Protein AF-A0A831WCE1-F1 (afdb_monomer)

Mean predicted aligned error: 5.36 Å

Sequence (99 aa):
MRLAFFSKLQNIADESVLHGHLEALGIPVDEVEAEISNGNAYAALSLDMDDHRNRMIEGSPTWIMNEGRQRLYGNVGYRAIAANIQELLEREVDLPDWC

Organism: NCBI:txid1076588

Solvent-accessible surface area (backbone atoms only — not comparable to full-atom values): 6135 Å² total; per-residue (Å²): 107,70,59,42,42,79,72,64,69,42,63,75,88,39,65,71,54,47,46,56,52,32,54,76,70,73,42,65,57,69,61,52,50,52,42,49,72,71,42,53,51,56,53,53,52,51,51,50,56,50,49,41,56,77,65,66,60,88,62,76,54,63,47,73,40,78,95,66,78,38,75,51,73,45,96,68,56,66,70,63,55,50,52,54,52,48,52,68,72,69,57,61,93,85,63,62,100,84,117

Structure (mmCIF, N/CA/C/O backbone):
data_AF-A0A831WCE1-F1
#
_entry.id   AF-A0A831WCE1-F1
#
loop_
_atom_site.group_PDB
_atom_site.id
_atom_site.type_symbol
_atom_site.label_atom_id
_atom_site.label_alt_id
_atom_site.label_comp_id
_atom_site.label_asym_id
_atom_site.label_entity_id
_atom_site.label_seq_id
_atom_site.pdbx_PDB_ins_code
_atom_site.Cartn_x
_atom_site.Cartn_y
_atom_site.Cartn_z
_atom_site.occupancy
_atom_site.B_iso_or_equiv
_atom_site.auth_seq_id
_atom_site.auth_comp_id
_atom_site.auth_asym_id
_atom_site.auth_atom_id
_atom_site.pdbx_PDB_model_num
ATOM 1 N N . MET 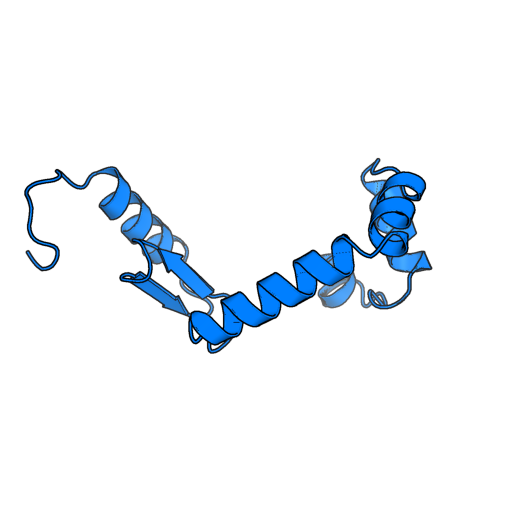A 1 1 ? -11.905 -0.523 2.382 1.00 92.81 1 MET A N 1
ATOM 2 C CA . MET A 1 1 ? -11.423 0.879 2.452 1.00 92.81 1 MET A CA 1
ATOM 3 C C . MET A 1 1 ? -11.793 1.748 1.254 1.00 92.81 1 MET A C 1
ATOM 5 O O . MET A 1 1 ? -12.628 2.621 1.427 1.00 92.81 1 MET A O 1
ATOM 9 N N . ARG A 1 2 ? -11.270 1.534 0.034 1.00 95.19 2 ARG A N 1
ATOM 10 C CA . ARG A 1 2 ? -11.558 2.436 -1.111 1.00 95.19 2 ARG A CA 1
ATOM 11 C C . ARG A 1 2 ? -13.054 2.677 -1.372 1.00 95.19 2 ARG A C 1
ATOM 13 O O . ARG A 1 2 ? -13.456 3.820 -1.533 1.00 95.19 2 ARG A O 1
ATOM 20 N N . LEU A 1 3 ? -13.882 1.627 -1.344 1.00 96.44 3 LEU A N 1
ATOM 21 C CA . LEU A 1 3 ? -15.339 1.766 -1.500 1.00 96.44 3 LEU A CA 1
ATOM 22 C C . LEU A 1 3 ? -15.988 2.572 -0.362 1.00 96.44 3 LEU A C 1
ATOM 24 O O . LEU A 1 3 ? -16.914 3.335 -0.613 1.00 96.44 3 LEU A O 1
ATOM 28 N N . ALA A 1 4 ? -15.494 2.424 0.871 1.00 96.56 4 ALA A N 1
ATOM 29 C CA . ALA A 1 4 ? -15.984 3.169 2.029 1.00 96.56 4 ALA A CA 1
ATOM 30 C C . ALA A 1 4 ? -15.811 4.680 1.824 1.00 96.56 4 ALA A C 1
ATOM 32 O O . ALA A 1 4 ? -16.757 5.436 2.007 1.00 96.56 4 ALA A O 1
ATOM 33 N N . PHE A 1 5 ? -14.637 5.094 1.347 1.00 97.56 5 PHE A N 1
ATOM 34 C CA . PHE A 1 5 ? -14.333 6.496 1.078 1.00 97.56 5 PHE A CA 1
ATOM 35 C C . PHE A 1 5 ? -15.010 7.016 -0.200 1.00 97.56 5 PHE A C 1
ATOM 37 O O . PHE A 1 5 ? -15.824 7.931 -0.142 1.00 97.56 5 PHE A O 1
ATOM 44 N N . PHE A 1 6 ? -14.726 6.408 -1.357 1.00 97.00 6 PHE A N 1
ATOM 45 C CA . PHE A 1 6 ? -15.121 6.966 -2.657 1.00 97.00 6 PHE A CA 1
ATOM 46 C C . PHE A 1 6 ? -16.589 6.741 -3.028 1.00 97.00 6 PHE A C 1
ATOM 48 O O . PHE A 1 6 ? -17.141 7.522 -3.794 1.00 97.00 6 PHE A O 1
ATOM 55 N N . SER A 1 7 ? -17.216 5.668 -2.536 1.00 97.94 7 SER A N 1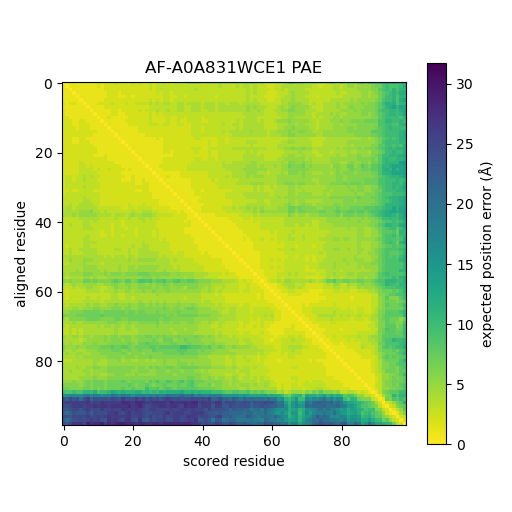
ATOM 56 C CA . SER A 1 7 ? -18.603 5.333 -2.891 1.00 97.94 7 SER A CA 1
ATOM 57 C C . SER A 1 7 ? -19.575 5.576 -1.744 1.00 97.94 7 SER A C 1
ATOM 59 O O . SER A 1 7 ? -20.686 6.035 -1.992 1.00 97.94 7 SER A O 1
ATOM 61 N N . LYS A 1 8 ? -19.177 5.268 -0.505 1.00 97.25 8 LYS A N 1
ATOM 62 C CA . LYS A 1 8 ? -20.053 5.370 0.671 1.00 97.25 8 LYS A CA 1
ATOM 63 C C . LYS A 1 8 ? -19.854 6.653 1.483 1.00 97.25 8 LYS A C 1
ATOM 65 O O . LYS A 1 8 ? -20.583 6.846 2.448 1.00 97.25 8 LYS A O 1
ATOM 70 N N . LEU A 1 9 ? -18.896 7.508 1.106 1.00 97.38 9 LEU A N 1
ATOM 71 C CA . LEU A 1 9 ? -18.589 8.785 1.768 1.00 97.38 9 LEU A CA 1
ATOM 72 C C . LEU A 1 9 ? -18.326 8.656 3.280 1.00 97.38 9 LEU A C 1
ATOM 74 O O . LEU A 1 9 ? -18.598 9.571 4.053 1.00 97.38 9 LEU A O 1
ATOM 78 N N . GLN A 1 10 ? -17.807 7.508 3.716 1.00 97.94 10 GLN A N 1
ATOM 79 C CA . GLN A 1 10 ? -17.440 7.289 5.111 1.00 97.94 10 GLN A CA 1
ATOM 80 C C . GLN A 1 10 ? -16.115 7.992 5.421 1.00 97.94 10 GLN A C 1
ATOM 82 O O . GLN A 1 10 ? -15.186 7.974 4.605 1.00 97.94 10 GLN A O 1
ATOM 87 N N . ASN A 1 11 ? -16.004 8.560 6.624 1.00 97.75 11 ASN A N 1
ATOM 88 C CA . ASN A 1 11 ? -14.753 9.126 7.112 1.00 97.75 11 ASN A CA 1
ATOM 89 C C . ASN A 1 11 ? -13.781 8.002 7.499 1.00 97.75 11 ASN A C 1
ATOM 91 O O . ASN A 1 11 ? -13.795 7.524 8.625 1.00 97.75 11 ASN A O 1
ATOM 95 N N . ILE A 1 12 ? -12.929 7.581 6.566 1.00 96.62 12 ILE A N 1
ATOM 96 C CA . ILE A 1 12 ? -11.928 6.531 6.818 1.00 96.62 12 ILE A CA 1
ATOM 97 C C . ILE A 1 12 ? -10.723 7.008 7.648 1.00 96.62 12 ILE A C 1
ATOM 99 O O . ILE A 1 12 ? -9.813 6.221 7.872 1.00 96.62 12 ILE A O 1
ATOM 103 N N . ALA A 1 13 ? -10.689 8.277 8.068 1.00 95.81 13 ALA A N 1
ATOM 104 C CA . ALA A 1 13 ? -9.732 8.761 9.064 1.00 95.81 13 ALA A CA 1
ATOM 105 C C . ALA A 1 13 ? -10.251 8.591 10.506 1.00 95.81 13 ALA A C 1
ATOM 107 O O . ALA A 1 13 ? -9.523 8.880 11.449 1.00 95.81 13 ALA A O 1
ATOM 108 N N . ASP A 1 14 ? -11.505 8.158 10.677 1.00 97.50 14 ASP A N 1
ATOM 109 C CA . 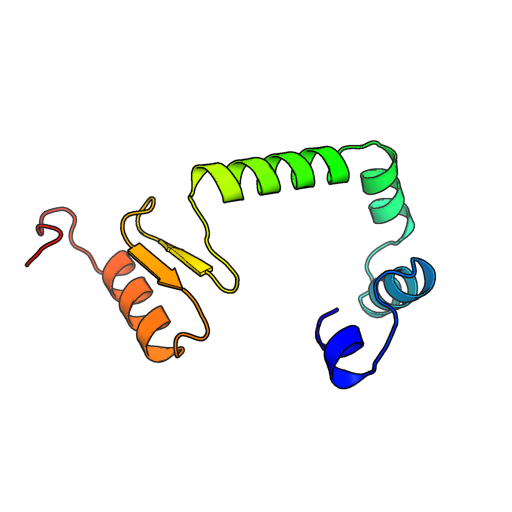ASP A 1 14 ? -12.099 7.842 11.973 1.00 97.50 14 ASP A CA 1
ATOM 110 C C . ASP A 1 14 ? -11.821 6.379 12.339 1.00 97.50 14 ASP A C 1
ATOM 112 O O . ASP A 1 14 ? -12.142 5.457 11.584 1.00 97.50 14 ASP A O 1
ATOM 116 N N . GLU A 1 15 ? -11.240 6.174 13.515 1.00 95.19 15 GLU A N 1
ATOM 117 C CA . GLU A 1 15 ? -10.893 4.865 14.063 1.00 95.19 15 GLU A CA 1
ATOM 118 C C . GLU A 1 15 ? -12.114 3.944 14.195 1.00 95.19 15 GLU A C 1
ATOM 120 O O . GLU A 1 15 ? -12.064 2.787 13.782 1.00 95.19 15 GLU A O 1
ATOM 125 N N . SER A 1 16 ? -13.258 4.470 14.642 1.00 96.69 16 SER A N 1
ATOM 126 C CA . SER A 1 16 ? -14.488 3.681 14.789 1.00 96.69 16 SER A CA 1
ATOM 127 C C . SER A 1 16 ? -14.997 3.147 13.447 1.00 96.69 16 SER A C 1
ATOM 129 O O . SER A 1 16 ? -15.487 2.018 13.353 1.00 96.69 16 SER A O 1
ATOM 131 N N . VAL A 1 17 ? -14.831 3.933 12.377 1.00 97.50 17 VAL A N 1
ATOM 132 C CA . VAL A 1 17 ? -15.163 3.510 11.014 1.00 97.50 17 VAL A CA 1
ATOM 133 C C . VAL A 1 17 ? -14.217 2.398 10.582 1.00 97.50 17 VAL A C 1
ATOM 135 O O . VAL A 1 17 ? -14.679 1.397 10.034 1.00 97.50 17 VAL A O 1
ATOM 138 N N . LEU A 1 18 ? -12.913 2.545 10.824 1.00 96.19 18 LEU A N 1
ATOM 139 C CA . LEU A 1 18 ? -11.912 1.531 10.487 1.00 96.19 18 LEU A CA 1
ATOM 140 C C . LEU A 1 18 ? -12.165 0.214 11.233 1.00 96.19 18 LEU A C 1
ATOM 142 O O . LEU A 1 18 ?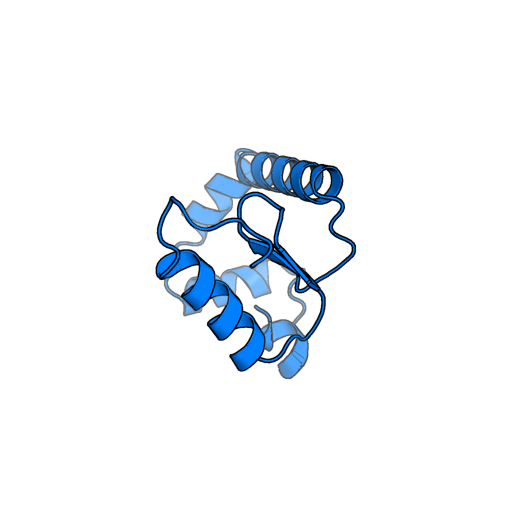 -12.194 -0.832 10.582 1.00 96.19 18 LEU A O 1
ATOM 146 N N . HIS A 1 19 ? -12.439 0.261 12.539 1.00 97.38 19 HIS A N 1
ATOM 147 C CA . HIS A 1 19 ? -12.733 -0.919 13.362 1.00 97.38 19 HIS A CA 1
ATOM 148 C C . HIS A 1 19 ? -13.972 -1.658 12.865 1.00 97.38 19 HIS A C 1
ATOM 150 O O . HIS A 1 19 ? -13.898 -2.860 12.622 1.00 97.38 19 HIS A O 1
ATOM 156 N N . GLY A 1 20 ? -15.059 -0.944 12.555 1.00 97.31 20 GLY A N 1
ATOM 157 C CA . GLY A 1 20 ? -16.258 -1.576 11.996 1.00 97.31 20 GLY A CA 1
ATOM 158 C C . GLY A 1 20 ? -16.006 -2.315 10.671 1.00 97.31 20 GLY A C 1
ATOM 159 O O . GLY A 1 20 ? -16.662 -3.314 10.376 1.00 97.31 20 GLY A O 1
ATOM 160 N N . HIS A 1 21 ? -15.037 -1.873 9.856 1.00 96.81 21 HIS A N 1
ATOM 161 C CA . HIS A 1 21 ? -14.631 -2.616 8.653 1.00 96.81 21 HIS A CA 1
ATOM 162 C C . HIS A 1 21 ? -13.719 -3.807 8.959 1.00 96.81 21 HIS A C 1
ATOM 164 O O . HIS A 1 21 ? -13.812 -4.805 8.246 1.00 96.81 21 HIS A O 1
ATOM 170 N N . LEU A 1 22 ? -12.843 -3.717 9.964 1.00 96.75 22 LEU A N 1
ATOM 171 C CA . LEU A 1 22 ? -12.024 -4.849 10.415 1.00 96.75 22 LEU A CA 1
ATOM 172 C C . LEU A 1 22 ? -12.918 -5.973 10.949 1.00 96.75 22 LEU A C 1
ATOM 174 O O . LEU A 1 22 ? -12.814 -7.108 10.483 1.00 96.75 22 LEU A O 1
ATOM 178 N N . GLU A 1 23 ? -13.872 -5.633 11.815 1.00 97.38 23 GLU A N 1
ATOM 179 C CA . GLU A 1 23 ? -14.868 -6.561 12.358 1.00 97.38 23 GLU A CA 1
ATOM 180 C C . GLU A 1 23 ? -15.685 -7.230 11.246 1.00 97.38 23 GLU A C 1
ATOM 182 O O . GLU A 1 23 ? -15.829 -8.452 11.224 1.00 97.38 23 GLU A O 1
ATOM 187 N N . ALA A 1 24 ? -16.165 -6.454 10.268 1.00 96.50 24 ALA A N 1
ATOM 188 C CA . ALA A 1 24 ? -16.924 -6.983 9.133 1.00 96.50 24 ALA A CA 1
ATOM 189 C C . ALA A 1 24 ? -16.113 -7.951 8.247 1.00 96.50 24 ALA A C 1
ATOM 191 O O . ALA A 1 24 ? -16.701 -8.768 7.537 1.00 96.50 24 ALA A O 1
ATOM 192 N N . LEU A 1 25 ? -14.780 -7.854 8.268 1.00 96.38 25 LEU A N 1
ATOM 193 C CA . LEU A 1 25 ? -13.861 -8.759 7.574 1.00 96.38 25 LEU A CA 1
ATOM 194 C C . LEU A 1 25 ? -13.380 -9.921 8.460 1.00 96.38 25 LEU A C 1
ATOM 196 O O . LEU A 1 25 ? -12.657 -10.785 7.965 1.00 96.38 25 LEU A O 1
ATOM 200 N N . GLY A 1 26 ? -13.773 -9.961 9.738 1.00 97.19 26 GLY A N 1
ATOM 201 C CA . GLY A 1 26 ? -13.305 -10.952 10.708 1.00 97.19 26 GLY A CA 1
ATOM 202 C C . GLY A 1 26 ? -11.843 -10.767 11.122 1.00 97.19 26 GLY A C 1
ATOM 203 O O . GLY A 1 26 ? -11.205 -11.733 11.532 1.00 97.19 26 GLY A O 1
ATOM 204 N N . ILE A 1 27 ? -11.298 -9.555 10.981 1.00 97.31 27 ILE A N 1
ATOM 205 C CA . ILE A 1 27 ? -9.935 -9.220 11.402 1.00 97.31 27 ILE A CA 1
ATOM 206 C C . ILE A 1 27 ? -9.983 -8.785 12.877 1.00 97.31 27 ILE A C 1
ATOM 208 O O . ILE A 1 27 ? -10.751 -7.872 13.190 1.00 97.31 27 ILE A O 1
ATOM 212 N N . PRO A 1 28 ? -9.194 -9.397 13.783 1.00 97.62 28 PRO A N 1
ATOM 213 C CA . PRO A 1 28 ? -9.197 -9.036 15.201 1.00 97.62 28 PRO A CA 1
ATOM 214 C C . PRO A 1 28 ? -8.713 -7.597 15.420 1.00 97.62 28 PRO A C 1
ATOM 216 O O . PRO A 1 28 ? -7.550 -7.286 15.164 1.00 97.62 28 PRO A O 1
ATOM 219 N N . VAL A 1 29 ? -9.602 -6.722 15.899 1.00 97.44 29 VAL A N 1
ATOM 220 C CA . VAL A 1 29 ? -9.289 -5.303 16.149 1.00 97.44 29 VAL A CA 1
ATOM 221 C C . VAL A 1 29 ? -8.170 -5.167 17.182 1.00 97.44 29 VAL A C 1
ATOM 223 O O . VAL A 1 29 ? -7.191 -4.476 16.918 1.00 97.44 29 VAL A O 1
ATOM 226 N N . ASP A 1 30 ? -8.250 -5.918 18.283 1.00 97.19 30 ASP A N 1
ATOM 227 C CA . ASP A 1 30 ? -7.265 -5.880 19.371 1.00 97.19 30 ASP A CA 1
ATOM 228 C C . ASP A 1 30 ? -5.832 -6.200 18.898 1.00 97.19 30 ASP A C 1
ATOM 230 O O . ASP A 1 30 ? -4.868 -5.593 19.362 1.00 97.19 30 ASP A O 1
ATOM 234 N N . GLU A 1 31 ? -5.667 -7.136 17.953 1.00 96.38 31 GLU A N 1
ATOM 235 C CA . GLU A 1 31 ? -4.347 -7.480 17.400 1.00 96.38 31 GLU A CA 1
ATOM 236 C C . GLU A 1 31 ? -3.795 -6.358 16.513 1.00 96.38 31 GLU A C 1
ATOM 238 O O . GLU A 1 31 ? -2.602 -6.051 16.558 1.00 96.38 31 GLU A O 1
ATOM 243 N N . VAL A 1 32 ? -4.663 -5.712 15.728 1.00 95.25 32 VAL A N 1
ATOM 244 C CA . VAL A 1 32 ? -4.286 -4.565 14.892 1.00 95.25 32 VAL A CA 1
ATOM 245 C C . VAL A 1 32 ? -3.909 -3.367 15.766 1.00 95.25 32 VAL A C 1
ATOM 247 O O . VAL A 1 32 ? -2.883 -2.731 15.520 1.00 95.25 32 VAL A O 1
ATOM 250 N N . GLU A 1 33 ? -4.683 -3.078 16.813 1.00 95.44 33 GLU A N 1
ATOM 251 C CA . GLU A 1 33 ? -4.372 -2.017 17.777 1.00 95.44 33 GLU A CA 1
ATOM 252 C C . GLU A 1 33 ? -3.055 -2.279 18.515 1.00 95.44 33 GLU A C 1
ATOM 254 O O . GLU A 1 33 ? -2.252 -1.358 18.697 1.00 95.44 33 GLU A O 1
ATOM 259 N N . ALA A 1 34 ? -2.785 -3.527 18.906 1.00 95.62 34 ALA A N 1
ATOM 260 C CA . ALA A 1 34 ? -1.521 -3.904 19.533 1.00 95.62 34 ALA A CA 1
ATOM 261 C C . ALA A 1 34 ? -0.317 -3.617 18.614 1.00 95.62 34 ALA A C 1
ATOM 263 O O . ALA A 1 34 ? 0.704 -3.107 19.079 1.00 95.62 34 ALA A O 1
ATOM 264 N N . GLU A 1 35 ? -0.446 -3.877 17.310 1.00 95.19 35 GLU A N 1
ATOM 265 C CA . GLU A 1 35 ? 0.614 -3.621 16.326 1.00 95.19 35 GLU A CA 1
ATOM 266 C C . GLU A 1 35 ? 0.784 -2.133 15.979 1.00 95.19 35 GLU A C 1
ATOM 268 O O . GLU A 1 35 ? 1.884 -1.664 15.676 1.00 95.19 35 GLU A O 1
ATOM 273 N N . ILE A 1 36 ? -0.292 -1.349 16.048 1.00 94.50 36 ILE A N 1
ATOM 274 C CA . ILE A 1 36 ? -0.216 0.107 15.879 1.00 94.50 36 ILE A CA 1
ATOM 275 C C . ILE A 1 36 ? 0.410 0.755 17.120 1.00 94.50 36 ILE A C 1
ATOM 277 O O . ILE A 1 36 ? 1.294 1.608 17.002 1.00 94.50 36 ILE A O 1
ATOM 281 N N . SER A 1 37 ? -0.028 0.349 18.312 1.00 95.38 37 SER A N 1
ATOM 282 C CA . SER A 1 37 ? 0.382 0.947 19.589 1.00 95.38 37 SER A CA 1
ATOM 283 C C . SER A 1 37 ? 1.821 0.619 19.986 1.00 95.38 37 SER A C 1
ATOM 285 O O . SER A 1 37 ? 2.462 1.432 20.653 1.00 95.38 37 SER A O 1
ATOM 287 N N . ASN A 1 38 ? 2.363 -0.519 19.545 1.00 95.94 38 ASN A N 1
ATOM 288 C CA . ASN A 1 38 ? 3.762 -0.878 19.790 1.00 95.94 38 ASN A CA 1
ATOM 289 C C . ASN A 1 38 ? 4.763 -0.114 18.890 1.00 95.94 38 ASN A C 1
ATOM 291 O O . ASN A 1 38 ? 5.971 -0.206 19.103 1.00 95.94 38 ASN A O 1
ATOM 295 N N . GLY A 1 39 ? 4.274 0.664 17.915 1.00 94.94 39 GLY A N 1
ATOM 296 C CA . GLY A 1 39 ? 5.085 1.500 17.027 1.00 94.94 39 GLY A CA 1
ATOM 297 C C . GLY A 1 39 ? 5.577 0.816 15.747 1.00 94.94 39 GLY A C 1
ATOM 298 O O . GLY A 1 39 ? 6.062 1.512 14.852 1.00 94.94 39 GLY A O 1
ATOM 299 N N . ASN A 1 40 ? 5.419 -0.501 15.601 1.00 95.94 40 ASN A N 1
ATOM 300 C CA . ASN A 1 40 ? 5.875 -1.241 14.422 1.00 95.94 40 ASN A CA 1
ATOM 301 C C . ASN A 1 40 ? 5.165 -0.783 13.148 1.00 95.94 40 ASN A C 1
ATOM 303 O O . ASN A 1 40 ? 5.823 -0.544 12.134 1.00 95.94 40 ASN A O 1
ATOM 307 N N . ALA A 1 41 ? 3.842 -0.592 13.200 1.00 95.38 41 ALA A N 1
ATOM 308 C CA . ALA A 1 41 ? 3.081 -0.118 12.044 1.00 95.38 41 ALA A CA 1
ATOM 309 C C . ALA A 1 41 ? 3.569 1.262 11.559 1.00 95.38 41 ALA A C 1
ATOM 311 O O . ALA A 1 41 ? 3.687 1.501 10.356 1.00 95.38 41 ALA A O 1
ATOM 312 N N . TYR A 1 42 ? 3.916 2.158 12.490 1.00 95.81 42 TYR A N 1
ATOM 313 C CA . TYR A 1 42 ? 4.476 3.472 12.166 1.00 95.81 42 TYR A CA 1
ATOM 314 C C . TYR A 1 42 ? 5.892 3.374 11.591 1.00 95.81 42 TYR A C 1
ATOM 316 O O . TYR A 1 42 ? 6.215 4.086 10.639 1.00 95.81 42 TYR A O 1
ATOM 324 N N . ALA A 1 43 ? 6.731 2.489 12.135 1.00 96.75 43 ALA A N 1
ATOM 325 C CA . ALA A 1 43 ? 8.073 2.248 11.613 1.00 96.75 43 ALA 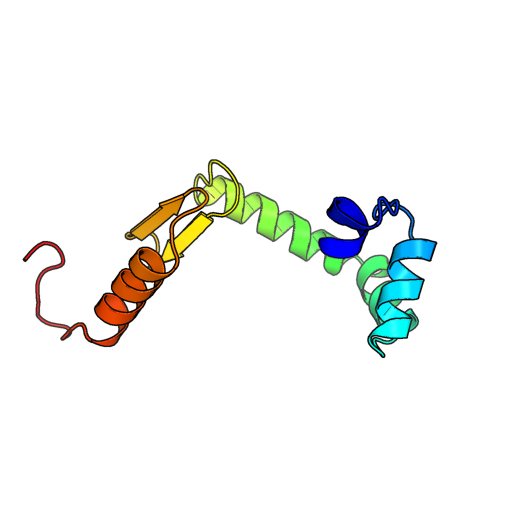A CA 1
ATOM 326 C C . ALA A 1 43 ? 8.025 1.696 10.178 1.00 96.75 43 ALA A C 1
ATOM 328 O O . ALA A 1 43 ? 8.726 2.209 9.306 1.00 96.75 43 ALA A O 1
ATOM 329 N N . ALA A 1 44 ? 7.152 0.720 9.914 1.00 97.12 44 ALA A N 1
ATOM 330 C CA . ALA A 1 44 ? 6.923 0.180 8.576 1.00 97.12 44 ALA A CA 1
ATOM 331 C C . ALA A 1 44 ? 6.438 1.267 7.603 1.00 97.12 44 ALA A C 1
ATOM 333 O O . ALA A 1 44 ? 7.002 1.423 6.523 1.00 97.12 44 ALA A O 1
ATOM 334 N N . LEU A 1 45 ? 5.473 2.095 8.020 1.00 96.31 45 LEU A N 1
ATOM 335 C CA . LEU A 1 45 ? 4.991 3.217 7.211 1.00 96.31 45 LEU A CA 1
ATOM 336 C C . LEU A 1 45 ? 6.103 4.233 6.893 1.00 96.31 45 LEU A C 1
ATOM 338 O O . LEU A 1 45 ? 6.165 4.749 5.777 1.00 96.31 45 LEU A O 1
ATOM 342 N N . SER A 1 46 ? 6.990 4.526 7.849 1.00 97.00 46 SER A N 1
ATOM 343 C CA . SER A 1 46 ? 8.132 5.418 7.615 1.00 97.00 46 SER A CA 1
ATOM 344 C C . SER A 1 46 ? 9.103 4.838 6.587 1.00 97.00 46 SER A C 1
ATOM 346 O O . SER A 1 46 ? 9.543 5.566 5.697 1.00 97.00 46 SER A O 1
ATOM 348 N N . LEU A 1 47 ? 9.412 3.541 6.684 1.00 97.56 47 LEU A N 1
ATOM 349 C CA . LEU A 1 47 ? 10.275 2.850 5.723 1.00 97.56 47 LEU A CA 1
ATOM 350 C C . LEU A 1 47 ? 9.665 2.859 4.315 1.00 97.56 47 LEU A C 1
ATOM 352 O O . LEU A 1 47 ? 10.377 3.118 3.347 1.00 97.56 47 LEU A O 1
ATOM 356 N N . ASP A 1 48 ? 8.351 2.673 4.200 1.00 95.31 48 ASP A N 1
ATOM 357 C CA . ASP A 1 48 ? 7.642 2.767 2.919 1.00 95.31 48 ASP A CA 1
ATOM 358 C C . ASP A 1 48 ? 7.707 4.187 2.329 1.00 95.31 48 ASP A C 1
ATOM 360 O O . ASP A 1 48 ? 7.879 4.359 1.119 1.00 95.31 48 ASP A O 1
ATOM 364 N N . MET A 1 49 ? 7.612 5.230 3.164 1.00 94.69 49 MET A N 1
ATOM 365 C CA . MET A 1 49 ? 7.782 6.621 2.719 1.00 94.69 49 MET A CA 1
ATOM 366 C C . MET A 1 49 ? 9.214 6.915 2.252 1.00 94.69 49 MET A C 1
ATOM 368 O O . MET A 1 49 ? 9.400 7.686 1.305 1.00 94.69 49 MET A O 1
ATOM 372 N N . ASP A 1 50 ? 10.220 6.324 2.898 1.00 96.44 50 ASP A N 1
ATOM 373 C CA . ASP A 1 50 ? 11.615 6.400 2.458 1.00 96.44 50 ASP A CA 1
ATOM 374 C C . ASP A 1 50 ? 11.821 5.672 1.124 1.00 96.44 50 ASP A C 1
ATOM 376 O O . ASP A 1 50 ? 12.405 6.244 0.201 1.00 96.4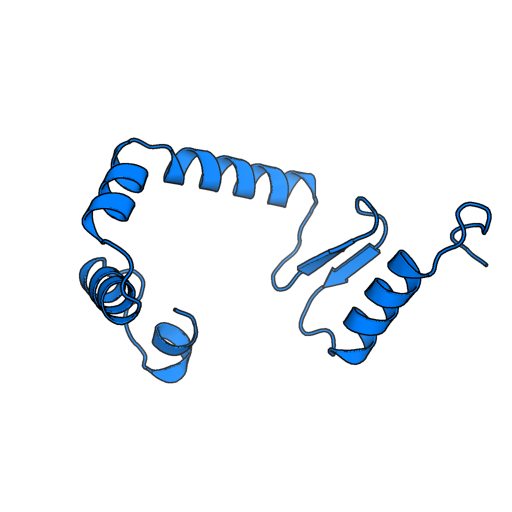4 50 ASP A O 1
ATOM 380 N N . ASP A 1 51 ? 11.293 4.455 0.971 1.00 93.88 51 ASP A N 1
ATOM 381 C CA . ASP A 1 51 ? 11.393 3.680 -0.272 1.00 93.88 51 ASP A CA 1
ATOM 382 C C . ASP A 1 51 ? 10.682 4.383 -1.440 1.00 93.88 51 ASP A C 1
ATOM 384 O O . ASP A 1 51 ? 11.234 4.485 -2.538 1.00 93.88 51 ASP A O 1
ATOM 388 N N . HIS A 1 52 ? 9.511 4.979 -1.194 1.00 93.12 52 HIS A N 1
ATOM 389 C CA . HIS A 1 52 ? 8.805 5.823 -2.162 1.00 93.12 52 HIS A CA 1
ATOM 390 C C . HIS A 1 52 ? 9.695 6.953 -2.706 1.00 93.12 52 HIS A C 1
ATOM 392 O O . HIS A 1 52 ? 9.756 7.161 -3.925 1.00 93.12 52 HIS A O 1
ATOM 398 N N . ARG A 1 53 ? 10.411 7.656 -1.814 1.00 93.62 53 ARG A N 1
ATOM 399 C CA . ARG A 1 53 ? 11.354 8.723 -2.185 1.00 93.62 53 ARG A CA 1
ATOM 400 C C . ARG A 1 53 ? 12.559 8.171 -2.938 1.00 93.62 53 ARG A C 1
ATOM 402 O O . ARG A 1 53 ? 12.886 8.684 -4.003 1.00 93.62 53 ARG A O 1
ATOM 409 N N . ASN A 1 54 ? 13.178 7.108 -2.429 1.00 94.12 54 ASN A N 1
ATOM 410 C CA . ASN A 1 54 ? 14.361 6.490 -3.036 1.00 94.12 54 ASN A CA 1
ATOM 411 C C . ASN A 1 54 ? 14.080 5.973 -4.451 1.00 94.12 54 ASN A C 1
ATOM 413 O O . ASN A 1 54 ? 14.934 6.045 -5.333 1.00 94.12 54 ASN A O 1
ATOM 417 N N . ARG A 1 55 ? 12.859 5.491 -4.690 1.00 91.94 55 ARG A N 1
ATOM 418 C CA . ARG A 1 55 ? 12.398 5.022 -5.999 1.00 91.94 55 ARG A CA 1
ATOM 419 C C . ARG A 1 55 ? 11.827 6.127 -6.879 1.00 91.94 55 ARG A C 1
ATOM 421 O O . ARG A 1 55 ? 11.339 5.810 -7.967 1.00 91.94 55 ARG A O 1
ATOM 428 N N . MET A 1 56 ? 11.866 7.392 -6.452 1.00 92.12 56 MET A N 1
ATOM 429 C CA 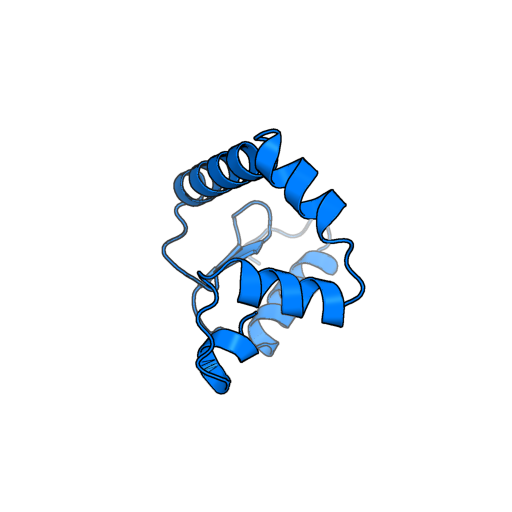. MET A 1 56 ? 11.363 8.543 -7.211 1.00 92.12 56 MET A CA 1
ATOM 430 C C . MET A 1 56 ? 9.945 8.291 -7.750 1.00 92.12 56 MET A C 1
ATOM 432 O O . MET A 1 56 ? 9.676 8.423 -8.944 1.00 92.12 56 MET A O 1
ATOM 436 N N . ILE A 1 57 ? 9.048 7.781 -6.904 1.00 93.81 57 ILE A N 1
ATOM 437 C CA . ILE A 1 57 ? 7.665 7.506 -7.304 1.00 93.81 57 ILE A CA 1
ATOM 438 C C . ILE A 1 57 ? 6.905 8.834 -7.359 1.00 93.81 57 ILE A C 1
ATOM 440 O O . ILE A 1 57 ? 6.715 9.492 -6.348 1.00 93.81 57 ILE A O 1
ATOM 444 N N . GLU A 1 58 ? 6.445 9.220 -8.545 1.00 89.75 58 GLU A N 1
ATOM 445 C CA . GLU A 1 58 ? 5.816 10.533 -8.766 1.00 89.75 58 GLU A CA 1
ATOM 446 C C . GLU A 1 58 ? 4.339 10.583 -8.346 1.00 89.75 58 GLU A C 1
ATOM 448 O O . GLU A 1 58 ? 3.784 11.656 -8.120 1.00 89.75 58 GLU A O 1
ATOM 453 N N . GLY A 1 59 ? 3.686 9.426 -8.227 1.00 92.12 59 GLY A N 1
ATOM 454 C CA . GLY A 1 59 ? 2.286 9.356 -7.831 1.00 92.12 59 GLY A CA 1
ATOM 455 C C . GLY A 1 59 ? 1.735 7.935 -7.782 1.00 92.12 59 GLY A C 1
ATOM 456 O O . GLY A 1 59 ? 2.472 6.949 -7.840 1.00 92.12 59 GLY A O 1
ATOM 457 N N . SER A 1 60 ? 0.408 7.827 -7.683 1.00 91.75 60 SER A N 1
ATOM 458 C CA . SER A 1 60 ? -0.303 6.547 -7.630 1.00 91.75 60 SER A CA 1
ATOM 459 C C . SER A 1 60 ? -1.403 6.446 -8.704 1.00 91.75 60 SER A C 1
ATOM 461 O O . SER A 1 60 ? -1.993 7.468 -9.056 1.00 91.75 60 SER A O 1
ATOM 463 N N . PRO A 1 61 ? -1.711 5.232 -9.204 1.00 94.50 61 PRO A N 1
ATOM 464 C CA . PRO A 1 61 ? -0.957 3.998 -8.980 1.00 94.50 61 PRO A CA 1
ATOM 465 C C . PRO A 1 61 ? 0.366 3.992 -9.770 1.00 94.50 61 PRO A C 1
ATOM 467 O O . PRO A 1 61 ? 0.460 4.575 -10.847 1.00 94.50 61 PRO A O 1
ATOM 470 N N . THR A 1 62 ? 1.379 3.316 -9.224 1.00 94.88 62 THR A N 1
ATOM 471 C CA . THR A 1 62 ? 2.665 3.064 -9.891 1.00 94.88 62 THR A CA 1
ATOM 472 C C . THR A 1 62 ? 3.018 1.592 -9.740 1.00 94.88 62 THR A C 1
ATOM 474 O O . THR A 1 62 ? 2.944 1.054 -8.637 1.00 94.88 62 THR A O 1
ATOM 477 N N . TRP A 1 63 ? 3.430 0.958 -10.834 1.00 94.25 63 TRP A N 1
ATOM 478 C CA . TRP A 1 63 ? 4.005 -0.385 -10.840 1.00 94.25 63 TRP A CA 1
ATOM 479 C C . TRP A 1 63 ? 5.489 -0.281 -11.159 1.00 94.25 63 TRP A C 1
ATOM 481 O O . TRP A 1 63 ? 5.862 0.321 -12.168 1.00 94.25 63 TRP A O 1
ATOM 491 N N . ILE A 1 64 ? 6.321 -0.866 -10.302 1.00 92.62 64 ILE A N 1
ATOM 492 C CA . ILE A 1 64 ? 7.762 -0.988 -10.514 1.00 92.62 64 ILE A CA 1
ATOM 493 C C . ILE A 1 64 ? 8.069 -2.469 -10.675 1.00 92.62 64 ILE A C 1
ATOM 495 O O . ILE A 1 64 ? 7.765 -3.265 -9.789 1.00 92.62 64 ILE A O 1
ATOM 499 N N . MET A 1 65 ? 8.653 -2.830 -11.808 1.00 91.44 65 MET A N 1
ATOM 500 C CA . MET A 1 65 ? 8.984 -4.206 -12.163 1.00 91.44 65 MET A CA 1
ATOM 501 C C . MET A 1 65 ? 10.431 -4.269 -12.661 1.00 91.44 65 MET A C 1
ATOM 503 O O . MET A 1 65 ? 11.060 -3.235 -12.909 1.00 91.44 65 MET A O 1
ATOM 507 N N . ASN A 1 66 ? 10.971 -5.483 -12.785 1.00 90.19 66 ASN A N 1
ATOM 508 C CA . ASN A 1 66 ? 12.325 -5.709 -13.295 1.00 90.19 66 ASN A CA 1
ATOM 509 C C . ASN A 1 66 ? 13.405 -4.913 -12.531 1.00 90.19 66 ASN A C 1
ATOM 511 O O . ASN A 1 66 ? 14.161 -4.151 -13.129 1.00 90.19 66 ASN A O 1
ATOM 515 N N . GLU A 1 67 ? 13.401 -5.003 -11.194 1.00 88.62 67 GLU A N 1
ATOM 516 C CA . GLU A 1 67 ? 14.362 -4.306 -10.312 1.00 88.62 67 GLU A CA 1
ATOM 517 C C . GLU A 1 67 ? 14.410 -2.778 -10.516 1.00 88.62 67 GLU A C 1
ATOM 519 O O . GLU A 1 67 ? 15.420 -2.132 -10.255 1.00 88.62 67 GLU A O 1
ATOM 524 N N . GLY A 1 68 ? 13.320 -2.177 -11.001 1.00 87.81 68 GLY A N 1
ATOM 525 C CA . GLY A 1 68 ? 13.260 -0.741 -11.274 1.00 87.81 68 GLY A CA 1
ATOM 526 C C . GLY A 1 68 ? 13.458 -0.351 -12.735 1.00 87.81 68 GLY A C 1
ATOM 527 O O . GLY A 1 68 ? 13.238 0.816 -13.061 1.00 87.81 68 GLY A O 1
ATOM 528 N N . ARG A 1 69 ? 13.806 -1.292 -13.626 1.00 87.81 69 ARG A N 1
ATOM 529 C CA . ARG A 1 69 ? 13.974 -1.017 -15.066 1.00 87.81 69 ARG A CA 1
ATOM 530 C C . ARG A 1 69 ? 12.650 -0.736 -15.777 1.00 87.81 69 ARG A C 1
ATOM 532 O O . ARG A 1 69 ? 12.636 -0.004 -16.761 1.00 87.81 69 ARG A O 1
ATOM 539 N N . GLN A 1 70 ? 11.539 -1.281 -15.280 1.00 91.00 70 GLN A N 1
ATOM 540 C CA . GLN A 1 70 ? 10.206 -1.041 -15.833 1.00 91.00 70 GLN A CA 1
ATOM 541 C C . GLN A 1 70 ? 9.343 -0.259 -14.841 1.00 91.00 70 GLN A C 1
ATOM 543 O O . GLN A 1 70 ? 9.182 -0.660 -13.685 1.00 91.00 70 GLN A O 1
ATOM 548 N N . ARG A 1 71 ? 8.753 0.845 -15.310 1.00 93.31 71 ARG A N 1
ATOM 549 C CA . ARG A 1 71 ? 7.842 1.694 -14.534 1.00 93.31 71 ARG A CA 1
ATOM 550 C C . ARG A 1 71 ? 6.579 1.985 -15.331 1.00 93.31 71 ARG A C 1
ATOM 552 O O . ARG A 1 71 ? 6.649 2.569 -16.408 1.00 93.31 71 ARG A O 1
ATOM 559 N N . LEU A 1 72 ? 5.426 1.635 -14.768 1.00 94.62 72 LEU A N 1
ATOM 560 C CA . LEU A 1 72 ? 4.113 1.997 -15.304 1.00 94.62 72 LEU A CA 1
ATOM 561 C C . LEU A 1 72 ? 3.428 2.944 -14.319 1.00 94.62 72 LEU A C 1
ATOM 563 O O . LEU A 1 72 ? 3.139 2.548 -13.190 1.00 94.62 72 LEU A O 1
ATOM 567 N N . TYR A 1 73 ? 3.186 4.185 -14.738 1.00 94.38 73 TYR A N 1
ATOM 568 C CA . TYR A 1 73 ? 2.594 5.231 -13.903 1.00 94.38 73 TYR A CA 1
ATOM 569 C C . TYR A 1 73 ? 1.206 5.641 -14.408 1.00 94.38 73 TYR A C 1
ATOM 571 O O . TYR A 1 73 ? 0.994 5.827 -15.607 1.00 94.38 73 TYR A O 1
ATOM 579 N N . GLY A 1 74 ? 0.269 5.805 -13.472 1.00 94.25 74 GLY A N 1
ATOM 580 C CA . GLY A 1 74 ? -1.102 6.225 -13.731 1.00 94.25 74 GLY A CA 1
ATOM 581 C C . GLY A 1 74 ? -2.038 5.054 -14.019 1.00 94.25 74 GLY A C 1
ATOM 582 O O . GLY A 1 74 ? -1.707 3.886 -13.812 1.00 94.25 74 GLY A O 1
ATOM 583 N N . ASN A 1 75 ? -3.241 5.371 -14.500 1.00 94.69 75 ASN A N 1
ATOM 584 C CA . ASN A 1 75 ? -4.284 4.390 -14.815 1.00 94.69 75 ASN A CA 1
ATOM 585 C C . ASN A 1 75 ? -3.962 3.618 -16.107 1.00 94.69 75 ASN A C 1
ATOM 587 O O . ASN A 1 75 ? -4.650 3.743 -17.120 1.00 94.69 75 ASN A O 1
ATOM 591 N N . VAL A 1 76 ? -2.888 2.831 -16.074 1.00 94.25 76 VAL A N 1
ATOM 592 C CA . VAL A 1 76 ? -2.454 1.977 -17.178 1.00 94.25 76 VAL A CA 1
ATOM 593 C C . VAL A 1 76 ? -3.415 0.798 -17.315 1.00 94.25 76 VAL A C 1
ATOM 595 O O . VAL A 1 76 ? -3.776 0.141 -16.339 1.00 94.25 76 VAL A O 1
ATOM 598 N N . GLY A 1 77 ? -3.852 0.535 -18.546 1.00 95.81 77 GLY A N 1
ATOM 599 C CA . GLY A 1 77 ? -4.797 -0.539 -18.833 1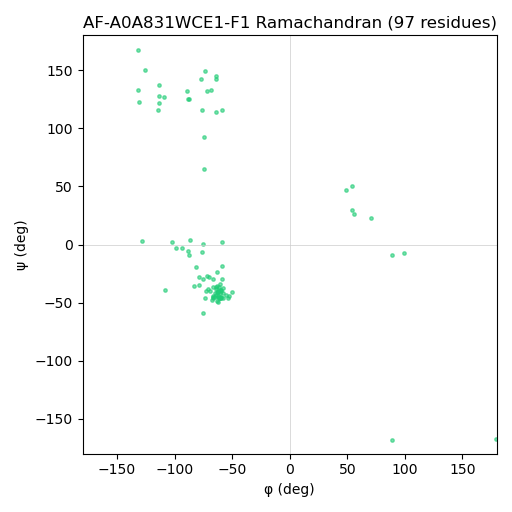.00 95.81 77 GLY A CA 1
ATOM 600 C C . GLY A 1 77 ? -4.229 -1.922 -18.510 1.00 95.81 77 GLY A C 1
ATOM 601 O O . GLY A 1 77 ? -3.054 -2.199 -18.746 1.00 95.81 77 GLY A O 1
ATOM 602 N N . TYR A 1 78 ? -5.097 -2.824 -18.046 1.00 94.75 78 TYR A N 1
ATOM 603 C CA . TYR A 1 78 ? -4.728 -4.183 -17.633 1.00 94.75 78 TYR A CA 1
ATOM 604 C C . TYR A 1 78 ? -3.891 -4.941 -18.673 1.00 94.75 78 TYR A C 1
ATOM 606 O O . TYR A 1 78 ? -2.916 -5.588 -18.317 1.00 94.75 78 TYR A O 1
ATOM 614 N N . ARG A 1 79 ? -4.219 -4.821 -19.967 1.00 95.12 79 ARG A N 1
ATOM 615 C CA . ARG A 1 79 ? -3.484 -5.512 -21.041 1.00 95.12 79 ARG A CA 1
ATOM 616 C C . ARG A 1 79 ? -2.013 -5.095 -21.121 1.00 95.12 79 ARG A C 1
ATOM 618 O O . ARG A 1 79 ? -1.174 -5.939 -21.400 1.00 95.12 79 ARG A O 1
ATOM 625 N N . ALA A 1 80 ? -1.708 -3.823 -20.868 1.00 93.81 80 ALA A N 1
ATOM 626 C CA . ALA A 1 80 ? -0.332 -3.331 -20.878 1.00 93.81 80 ALA A CA 1
ATOM 627 C C . ALA A 1 80 ? 0.447 -3.831 -19.653 1.00 93.81 80 ALA A C 1
ATOM 629 O O . ALA A 1 80 ? 1.594 -4.248 -19.787 1.00 93.81 80 ALA A O 1
ATOM 630 N N . ILE A 1 81 ? -0.197 -3.858 -18.480 1.00 94.62 81 ILE A N 1
ATOM 631 C CA . ILE A 1 81 ? 0.388 -4.432 -17.259 1.00 94.62 81 ILE A CA 1
ATOM 632 C C . ILE A 1 81 ? 0.659 -5.930 -17.458 1.00 94.62 81 ILE A C 1
ATOM 634 O O . ILE A 1 81 ? 1.771 -6.388 -17.223 1.00 94.62 81 ILE A O 1
ATOM 638 N N . ALA A 1 82 ? -0.330 -6.680 -17.953 1.00 94.62 82 ALA A N 1
ATOM 639 C CA . ALA A 1 82 ? -0.223 -8.118 -18.182 1.00 94.62 82 ALA A CA 1
ATOM 640 C C . ALA A 1 82 ? 0.881 -8.471 -19.189 1.00 94.62 82 ALA A C 1
ATOM 642 O O . ALA A 1 82 ? 1.639 -9.398 -18.939 1.00 94.62 82 ALA A O 1
ATOM 643 N N . ALA A 1 83 ? 1.013 -7.710 -20.282 1.00 92.25 83 ALA A N 1
ATOM 644 C CA . ALA A 1 83 ? 2.083 -7.921 -21.255 1.00 92.25 83 ALA A CA 1
ATOM 645 C C . ALA A 1 83 ? 3.482 -7.726 -20.642 1.00 92.25 83 ALA A C 1
ATOM 647 O O . ALA A 1 83 ? 4.365 -8.532 -20.901 1.00 92.25 83 ALA A O 1
ATOM 648 N N . ASN A 1 84 ? 3.673 -6.712 -19.784 1.00 92.19 84 ASN A N 1
ATOM 649 C CA . ASN A 1 84 ? 4.954 -6.505 -19.091 1.00 92.19 84 ASN A CA 1
ATOM 650 C C . ASN A 1 84 ? 5.273 -7.656 -18.126 1.00 92.19 84 ASN A C 1
ATOM 652 O O . ASN A 1 84 ? 6.411 -8.107 -18.063 1.00 92.19 84 ASN A O 1
ATOM 656 N N . ILE A 1 85 ? 4.273 -8.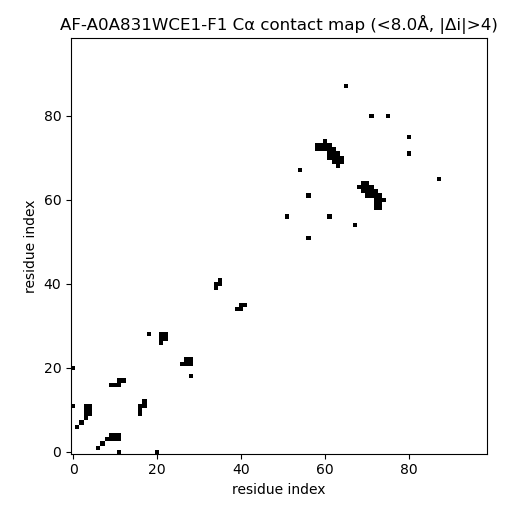143 -17.383 1.00 92.69 85 ILE A N 1
ATOM 657 C CA . ILE A 1 85 ? 4.455 -9.283 -16.474 1.00 92.69 85 ILE A CA 1
ATOM 658 C C . ILE A 1 85 ? 4.790 -10.551 -17.263 1.00 92.69 85 ILE A C 1
ATOM 660 O O . ILE A 1 85 ? 5.705 -11.268 -16.873 1.00 92.69 85 ILE A O 1
ATOM 664 N N . GLN A 1 86 ? 4.077 -10.820 -18.361 1.00 92.38 86 GLN A N 1
ATOM 665 C CA . GLN A 1 86 ? 4.315 -12.008 -19.181 1.00 92.38 86 GLN A CA 1
ATOM 666 C C . GLN A 1 86 ? 5.732 -12.009 -19.750 1.00 92.38 86 GLN A C 1
ATOM 668 O O . GLN A 1 86 ? 6.439 -12.997 -19.595 1.00 92.38 86 GLN A O 1
ATOM 673 N N . GLU A 1 87 ? 6.169 -10.874 -20.296 1.00 88.12 87 GLU A N 1
ATOM 674 C CA . GLU A 1 87 ? 7.531 -10.702 -20.797 1.00 88.12 87 GLU A CA 1
ATOM 675 C C . GLU A 1 87 ? 8.575 -11.009 -19.717 1.00 88.12 87 GLU A C 1
ATOM 677 O O . GLU A 1 87 ? 9.540 -11.722 -19.961 1.00 88.12 87 GLU A O 1
ATOM 682 N N . LEU A 1 88 ? 8.365 -10.540 -18.483 1.00 88.75 88 LEU A N 1
ATOM 683 C CA . LEU A 1 88 ? 9.291 -10.814 -17.381 1.00 88.75 88 LEU A CA 1
ATOM 684 C C . LEU A 1 88 ? 9.337 -12.284 -16.960 1.00 88.75 88 LEU A C 1
ATOM 686 O O . LEU A 1 88 ? 10.366 -12.728 -16.455 1.00 88.75 88 LEU A O 1
ATOM 690 N N . LEU A 1 89 ? 8.235 -13.018 -17.122 1.00 89.88 89 LEU A N 1
ATOM 691 C CA . LEU A 1 89 ? 8.148 -14.435 -16.770 1.00 89.88 89 LEU A CA 1
ATOM 692 C C . LEU A 1 89 ? 8.692 -15.347 -17.874 1.00 89.88 89 LEU A C 1
ATOM 694 O O . LEU A 1 89 ? 9.262 -16.390 -17.564 1.00 89.88 89 LEU A O 1
ATOM 698 N N . GLU A 1 90 ? 8.496 -14.976 -19.139 1.00 85.94 90 GLU A N 1
ATOM 699 C CA . GLU A 1 90 ? 8.898 -15.767 -20.311 1.00 85.94 90 GLU A CA 1
ATOM 700 C C . GLU A 1 90 ? 10.332 -15.486 -20.769 1.00 85.94 90 GLU A C 1
ATOM 702 O O . GLU A 1 90 ? 10.854 -16.208 -21.618 1.00 85.94 90 GLU A O 1
ATOM 707 N N . ARG A 1 91 ? 10.985 -14.465 -20.203 1.00 70.94 91 ARG A N 1
ATOM 708 C CA . ARG A 1 91 ? 12.330 -14.061 -20.603 1.00 70.94 91 ARG A CA 1
ATOM 709 C C . ARG A 1 91 ? 13.344 -15.195 -20.435 1.00 70.94 91 ARG A C 1
ATOM 711 O O . ARG A 1 91 ? 13.678 -15.589 -19.316 1.00 70.94 91 ARG A O 1
ATOM 718 N N . GLU A 1 92 ? 13.918 -15.650 -21.546 1.00 63.00 92 GLU A N 1
ATOM 719 C CA . GLU A 1 92 ? 15.138 -16.457 -21.526 1.00 63.00 92 GLU A CA 1
ATOM 720 C C . GLU A 1 92 ? 16.314 -15.587 -21.052 1.00 63.00 92 GLU A C 1
ATOM 722 O O . GLU A 1 92 ? 16.494 -14.456 -21.502 1.00 63.00 92 GLU A O 1
ATOM 727 N N . VAL A 1 93 ? 17.115 -16.109 -20.117 1.00 61.53 93 VAL A N 1
ATOM 728 C CA . VAL A 1 93 ? 18.162 -15.365 -19.383 1.00 61.53 93 VAL A CA 1
ATOM 729 C C . VAL A 1 93 ? 19.231 -14.738 -20.302 1.00 61.53 93 VAL A C 1
ATOM 731 O O . VAL A 1 93 ? 19.899 -13.795 -19.885 1.00 61.53 93 VAL A O 1
ATOM 734 N N . ASP A 1 94 ? 19.346 -15.205 -21.549 1.00 60.75 94 ASP A N 1
ATOM 735 C CA . ASP A 1 94 ? 20.389 -14.816 -22.509 1.00 60.75 94 ASP A CA 1
ATOM 736 C C . ASP A 1 94 ? 19.949 -13.813 -23.598 1.00 60.75 94 ASP A C 1
ATOM 738 O O . ASP A 1 94 ? 20.763 -13.449 -24.453 1.00 60.75 94 ASP A O 1
ATOM 742 N N . LEU A 1 95 ? 18.701 -13.329 -23.596 1.00 59.56 95 LEU A N 1
ATOM 743 C CA . LEU A 1 95 ? 18.265 -12.304 -24.555 1.00 59.56 95 LEU A CA 1
ATOM 744 C C . LEU A 1 95 ? 18.506 -10.883 -24.008 1.00 59.56 95 LEU A C 1
ATOM 746 O O . LEU A 1 95 ? 18.150 -10.599 -22.862 1.00 59.56 95 LEU A O 1
ATOM 750 N N . PRO A 1 96 ? 19.106 -9.966 -24.796 1.00 59.28 96 PRO A N 1
ATOM 751 C CA . PRO A 1 96 ? 19.319 -8.592 -24.353 1.00 59.28 96 PRO A CA 1
ATOM 752 C C . PRO A 1 96 ? 17.998 -7.846 -24.121 1.00 59.28 96 PRO A C 1
ATOM 754 O O . PRO A 1 96 ? 17.093 -7.939 -24.941 1.00 59.28 96 PRO A O 1
ATOM 757 N N . ASP A 1 97 ? 17.945 -7.004 -23.081 1.00 56.81 97 ASP A N 1
ATOM 758 C CA . ASP A 1 97 ? 16.786 -6.177 -22.671 1.00 56.81 97 ASP A CA 1
ATOM 759 C C . ASP A 1 97 ? 16.256 -5.184 -23.744 1.00 56.81 97 ASP A C 1
ATOM 761 O O . ASP A 1 97 ? 15.357 -4.391 -23.461 1.00 56.81 97 ASP A O 1
ATOM 765 N N . TRP A 1 98 ? 16.833 -5.166 -24.950 1.00 60.59 98 TRP A N 1
ATOM 766 C CA . TRP A 1 98 ? 16.585 -4.188 -26.017 1.00 60.59 98 TRP A CA 1
ATOM 767 C C . TRP A 1 98 ? 16.241 -4.803 -27.386 1.00 60.59 98 TRP A C 1
ATOM 769 O O . TRP A 1 98 ? 16.085 -4.040 -28.343 1.00 60.59 98 TRP A O 1
ATOM 779 N N . CYS A 1 99 ? 16.140 -6.133 -27.489 1.00 43.72 99 CYS A N 1
ATOM 780 C CA . CYS A 1 99 ? 15.797 -6.847 -28.725 1.00 43.72 99 CYS A CA 1
ATOM 781 C C . CYS A 1 99 ? 14.347 -7.328 -28.727 1.00 43.72 99 CYS A C 1
ATOM 783 O O . CYS A 1 99 ? 13.947 -7.952 -27.723 1.00 43.72 99 CYS A O 1
#

Radius of gyration: 18.9 Å; Cα contacts (8 Å, |Δi|>4): 53; chains: 1; bounding box: 40×27×48 Å

Foldseek 3Di:
DCCCVPPVVHDPVDPVVVVVVCVVVVHDPVVVCVCVVVCVVVVVVVVVVVVCVVLVPPDPDWDADDVRPDIDDDPDDPVVVVVVVVCVVPDDPPDDPPD

Secondary structure (DSSP, 8-state):
-HHHHHTT---TTSHHHHHHHHHHTT--HHHHHHHHHTSHHHHHHHHHHHHHHHTT--SSSEEEEGGGTEEEESS--HHHHHHHHHHHHH--TTS-TT-

InterPro domains:
  IPR001853 DSBA-like thioredoxin domain [PF01323] (4-85)
  IPR036249 Thioredoxin-like superfamily [SSF52833] (4-92)

pLDDT: mean 91.45, std 10.6, range [43.72, 97.94]